Protein AF-A0A951P5K4-F1 (afdb_monomer_lite)

Foldseek 3Di:
DVVLLVVCLCPPPPQVVDDPSSVVSNVVVCCVQVVPCVVVDDPVVVVVCCVVPPCPPVNVVVLVVLCVVCVVCVPVCAPHPSLVSCVVPPPPDDHDDPVNCVVPPPVVD

Secondary structure (DSSP, 8-state):
-HHHHHHHTT-TTTGGGS-HHHHHHHHHHHHHHH-TTGGGS-HHHHHHHHHHS--TTHHHHHHHHHHHHHHH-GGGSTTSHHHHHHHHHSTT-----HHHHHHT-GGG-

Structure (mmCIF, N/CA/C/O backbone):
data_AF-A0A951P5K4-F1
#
_entry.id   AF-A0A951P5K4-F1
#
loop_
_atom_site.group_PDB
_atom_site.id
_atom_site.type_symbol
_atom_site.label_atom_id
_atom_site.label_alt_id
_atom_site.label_comp_id
_atom_site.label_asym_id
_atom_site.label_entity_id
_atom_site.label_seq_id
_atom_site.pdbx_PDB_ins_code
_atom_site.Cartn_x
_atom_site.Cartn_y
_atom_site.Cartn_z
_atom_site.occupancy
_atom_site.B_iso_or_equiv
_atom_site.auth_seq_id
_atom_site.auth_comp_id
_atom_site.auth_asym_id
_atom_site.auth_atom_id
_atom_site.pdbx_PDB_model_num
ATOM 1 N N . MET A 1 1 ? -13.132 14.573 -5.596 1.00 80.81 1 MET A N 1
ATOM 2 C CA . MET A 1 1 ? -13.771 14.047 -4.362 1.00 80.81 1 MET A CA 1
ATOM 3 C C . MET A 1 1 ? -13.520 12.545 -4.201 1.00 80.81 1 MET A C 1
ATOM 5 O O . MET A 1 1 ? -12.580 12.209 -3.503 1.00 80.81 1 MET A O 1
ATOM 9 N N . MET A 1 2 ? -14.235 11.629 -4.877 1.00 92.38 2 MET A N 1
ATOM 10 C CA . MET A 1 2 ? -13.974 10.173 -4.740 1.00 92.38 2 MET A CA 1
ATOM 11 C C . MET A 1 2 ? -12.778 9.681 -5.569 1.00 92.38 2 MET A C 1
ATOM 13 O O . MET A 1 2 ? -11.949 8.917 -5.084 1.00 92.38 2 MET A O 1
ATOM 17 N N . TRP A 1 3 ? -12.666 10.154 -6.811 1.00 96.38 3 TRP A N 1
ATOM 18 C CA . TRP A 1 3 ? -11.562 9.778 -7.698 1.00 96.38 3 TRP A CA 1
ATOM 19 C C . TRP A 1 3 ? -10.197 10.154 -7.114 1.00 96.38 3 TRP A C 1
ATOM 21 O O . TRP A 1 3 ? -9.282 9.339 -7.130 1.00 96.38 3 TRP A O 1
ATOM 31 N N . ASP A 1 4 ? -10.083 11.349 -6.529 1.00 96.75 4 ASP A N 1
ATOM 32 C CA . ASP A 1 4 ? -8.846 11.804 -5.885 1.00 96.75 4 ASP A CA 1
ATOM 33 C C . ASP A 1 4 ? -8.481 10.946 -4.673 1.00 96.75 4 ASP A C 1
ATOM 35 O O . ASP A 1 4 ? -7.308 10.650 -4.470 1.00 96.75 4 ASP A O 1
ATOM 39 N N . ALA A 1 5 ? -9.473 10.517 -3.885 1.00 97.00 5 ALA A N 1
ATOM 40 C CA . ALA A 1 5 ? -9.238 9.639 -2.746 1.00 97.00 5 ALA A CA 1
ATOM 41 C C . ALA A 1 5 ? -8.650 8.301 -3.209 1.00 97.00 5 ALA A C 1
ATOM 43 O O . ALA A 1 5 ? -7.634 7.870 -2.677 1.00 97.00 5 ALA A O 1
ATOM 44 N N . ILE A 1 6 ? -9.215 7.693 -4.258 1.00 96.62 6 ILE A N 1
ATOM 45 C CA . ILE A 1 6 ? -8.700 6.442 -4.835 1.00 96.62 6 ILE A CA 1
ATOM 46 C C . ILE A 1 6 ? -7.320 6.652 -5.464 1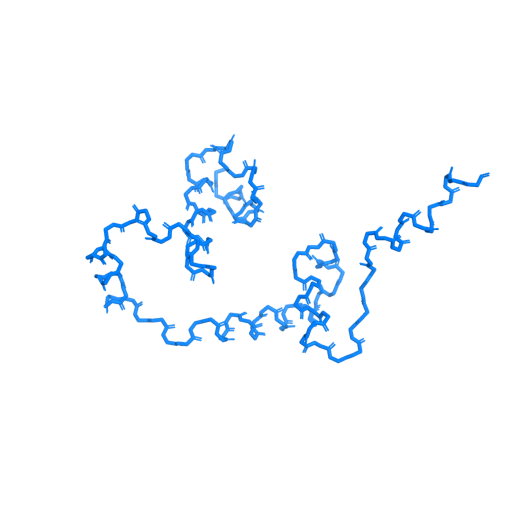.00 96.62 6 ILE A C 1
ATOM 48 O O . ILE A 1 6 ? -6.414 5.860 -5.230 1.00 96.62 6 ILE A O 1
ATOM 52 N N . ALA A 1 7 ? -7.123 7.704 -6.255 1.00 95.69 7 ALA A N 1
ATOM 53 C CA . ALA A 1 7 ? -5.860 7.918 -6.955 1.00 95.69 7 ALA A CA 1
ATOM 54 C C . ALA A 1 7 ? -4.700 8.241 -5.999 1.00 95.69 7 ALA A C 1
ATOM 56 O O . ALA A 1 7 ? -3.568 7.840 -6.253 1.00 95.69 7 ALA A O 1
ATOM 57 N N . LEU A 1 8 ? -4.974 8.953 -4.901 1.00 96.50 8 LEU A N 1
ATOM 58 C CA . LEU A 1 8 ? -3.946 9.483 -4.003 1.00 96.50 8 LEU A CA 1
ATOM 59 C C . LEU A 1 8 ? -3.803 8.703 -2.688 1.00 96.50 8 LEU A C 1
ATOM 61 O O . LEU A 1 8 ? -2.956 9.071 -1.874 1.00 96.50 8 LEU A O 1
ATOM 65 N N . HIS A 1 9 ? -4.569 7.627 -2.456 1.00 96.25 9 HIS A N 1
ATOM 66 C CA . HIS A 1 9 ? -4.524 6.893 -1.178 1.00 96.25 9 HIS A CA 1
ATOM 67 C C . HIS A 1 9 ? -3.165 6.256 -0.852 1.00 96.25 9 HIS A C 1
ATOM 69 O O . HIS A 1 9 ? -2.916 5.936 0.305 1.00 96.25 9 HIS A O 1
ATOM 75 N N . THR A 1 10 ? -2.275 6.080 -1.832 1.00 94.62 10 THR A N 1
ATOM 76 C CA . THR A 1 10 ? -0.892 5.618 -1.607 1.00 94.62 10 THR A CA 1
ATOM 77 C C . THR A 1 10 ? 0.144 6.738 -1.735 1.00 94.62 10 THR A C 1
ATOM 79 O O . THR A 1 10 ? 1.345 6.483 -1.673 1.00 94.62 10 THR A O 1
ATOM 82 N N . SER A 1 11 ? -0.282 7.985 -1.952 1.00 93.62 11 SER A N 1
ATOM 83 C CA . SER A 1 11 ? 0.596 9.132 -2.207 1.00 93.62 11 SER A CA 1
ATOM 84 C C . SER A 1 11 ? 0.915 9.892 -0.918 1.00 93.62 11 SER A C 1
ATOM 86 O O . SER A 1 11 ? 0.326 10.938 -0.614 1.00 93.62 11 SER A O 1
ATOM 88 N N . VAL A 1 12 ? 1.880 9.365 -0.160 1.00 89.19 12 VAL A N 1
ATOM 89 C CA . VAL A 1 12 ? 2.381 9.985 1.077 1.00 89.19 12 VAL A CA 1
ATOM 90 C C . VAL A 1 12 ? 2.855 11.418 0.806 1.00 89.19 12 VAL A C 1
ATOM 92 O O . VAL A 1 12 ? 3.529 11.695 -0.183 1.00 89.19 12 VAL A O 1
ATOM 95 N N . GLY A 1 13 ? 2.470 12.353 1.678 1.00 91.06 13 GLY A N 1
ATOM 96 C CA . GLY A 1 13 ? 2.836 13.771 1.570 1.00 91.06 13 GLY A CA 1
ATOM 97 C C . GLY A 1 13 ? 1.998 14.594 0.582 1.00 91.06 13 GLY A C 1
ATOM 98 O O . GLY A 1 13 ? 2.090 15.823 0.599 1.00 91.06 13 GLY A O 1
ATOM 99 N N . ILE A 1 14 ? 1.150 13.953 -0.233 1.00 95.81 14 ILE A N 1
ATOM 100 C CA . ILE A 1 14 ? 0.226 14.635 -1.153 1.00 95.81 14 ILE A CA 1
ATOM 101 C C . ILE A 1 14 ? -1.198 14.622 -0.598 1.00 95.81 14 ILE A C 1
ATOM 103 O O . ILE A 1 14 ? -1.829 15.677 -0.525 1.00 95.81 14 ILE A O 1
ATOM 107 N N . ALA A 1 15 ? -1.701 13.453 -0.184 1.00 96.19 15 ALA A N 1
ATOM 108 C CA . ALA A 1 15 ? -3.094 13.287 0.241 1.00 96.19 15 ALA A CA 1
ATOM 109 C C . ALA A 1 15 ? -3.488 14.210 1.411 1.00 96.19 15 ALA A C 1
ATOM 111 O O . ALA A 1 15 ? -4.578 14.774 1.409 1.00 96.19 15 ALA A O 1
ATOM 112 N N . SER A 1 16 ? -2.573 14.453 2.357 1.00 94.44 16 SER A N 1
ATOM 113 C CA . SER A 1 16 ? -2.792 15.342 3.510 1.00 94.44 16 SER A CA 1
ATOM 114 C C . SER A 1 16 ? -2.959 16.823 3.155 1.00 94.44 16 SER A C 1
ATOM 116 O O . SER A 1 16 ? -3.413 17.603 3.985 1.00 94.44 16 SER A O 1
ATOM 118 N N . ARG A 1 17 ? -2.603 17.223 1.928 1.00 95.81 17 ARG A N 1
ATOM 119 C CA . ARG A 1 17 ? -2.763 18.592 1.408 1.00 95.81 17 ARG A CA 1
ATOM 120 C C . ARG A 1 17 ? -4.036 18.752 0.567 1.00 95.81 17 ARG A C 1
ATOM 122 O O . ARG A 1 17 ? -4.198 19.762 -0.117 1.00 95.81 17 ARG A O 1
ATOM 129 N N . LYS A 1 18 ? -4.896 17.730 0.536 1.00 96.25 18 LYS A N 1
ATOM 130 C CA . LYS A 1 18 ? -6.159 17.698 -0.214 1.00 96.25 18 LYS A CA 1
ATOM 131 C C . LYS A 1 18 ? -7.352 17.746 0.746 1.00 96.25 18 LYS A C 1
ATOM 133 O O . LYS A 1 18 ? -7.210 18.087 1.914 1.00 96.25 18 LYS A O 1
ATOM 138 N N . GLN A 1 19 ? -8.542 17.474 0.217 1.00 96.56 19 GLN A N 1
ATOM 139 C CA . GLN A 1 19 ? -9.780 17.433 0.994 1.00 96.56 19 GLN A CA 1
ATOM 140 C C . GLN A 1 19 ? -9.692 16.375 2.112 1.00 96.56 19 GLN A C 1
ATOM 142 O O . GLN A 1 19 ? -8.992 15.371 1.928 1.00 96.56 19 GLN A O 1
ATOM 147 N N . PRO A 1 20 ? -10.397 16.566 3.242 1.00 96.50 20 PRO A N 1
ATOM 148 C CA . PRO A 1 20 ? -10.343 15.651 4.381 1.00 96.50 20 PRO A CA 1
ATOM 149 C C . PRO A 1 20 ? -10.606 14.187 4.017 1.00 96.50 20 PRO A C 1
ATOM 151 O O . PRO A 1 20 ? -9.931 13.304 4.530 1.00 96.50 20 PRO A O 1
ATOM 154 N N . GLU A 1 21 ? -11.519 13.917 3.087 1.00 96.19 21 GLU A N 1
ATOM 155 C CA . GLU A 1 21 ? -11.855 12.567 2.632 1.00 96.19 21 GLU A CA 1
ATOM 156 C C . GLU A 1 21 ? -10.664 11.886 1.946 1.00 96.19 21 GLU A C 1
ATOM 158 O O . GLU A 1 21 ? -10.386 10.716 2.192 1.00 96.19 21 GLU A O 1
ATOM 163 N N . VAL A 1 22 ? -9.908 12.629 1.132 1.00 97.62 22 VAL A N 1
ATOM 164 C CA . VAL A 1 22 ? -8.696 12.122 0.467 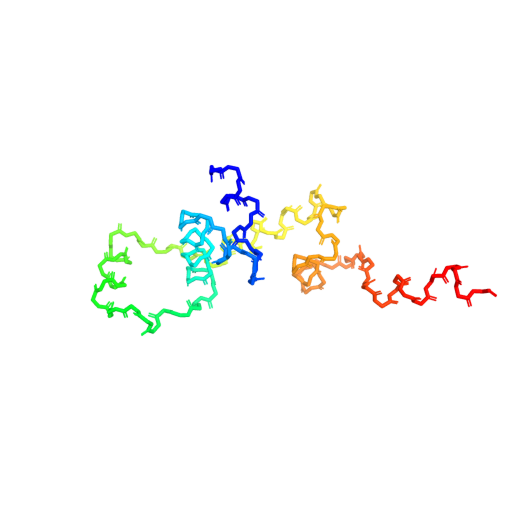1.00 97.62 22 VAL A CA 1
ATOM 165 C C . VAL A 1 22 ? -7.617 11.807 1.503 1.00 97.62 22 VAL A C 1
ATOM 167 O O . VAL A 1 22 ? -6.982 10.753 1.442 1.00 97.62 22 VAL A O 1
ATOM 170 N N . ALA A 1 23 ? -7.431 12.702 2.475 1.00 96.19 23 ALA A N 1
ATOM 171 C CA . ALA A 1 23 ? -6.463 12.519 3.549 1.00 96.19 23 ALA A CA 1
ATOM 172 C C . ALA A 1 23 ? -6.819 11.316 4.438 1.00 96.19 23 ALA A C 1
ATOM 174 O O . ALA A 1 23 ? -5.961 10.479 4.711 1.00 96.19 23 ALA A O 1
ATOM 175 N N . LEU A 1 24 ? -8.082 11.195 4.853 1.00 95.94 24 LEU A N 1
ATOM 176 C CA . LEU A 1 24 ? -8.549 10.121 5.730 1.00 95.94 24 LEU A CA 1
ATOM 177 C C . LEU A 1 24 ? -8.483 8.749 5.055 1.00 95.94 24 LEU A C 1
ATOM 179 O O . LEU A 1 24 ? -8.092 7.786 5.710 1.00 95.94 24 LEU A O 1
ATOM 183 N N . VAL A 1 25 ? -8.779 8.651 3.754 1.00 97.50 25 VAL A N 1
ATOM 184 C CA . VAL A 1 25 ? -8.624 7.389 3.010 1.00 97.50 25 VAL A CA 1
ATOM 185 C C . VAL A 1 25 ? -7.157 6.957 2.963 1.00 97.50 25 VAL A C 1
ATOM 187 O O . VAL A 1 25 ? -6.860 5.793 3.227 1.00 97.50 25 VAL A O 1
ATOM 190 N N . GLN A 1 26 ? -6.225 7.880 2.700 1.00 97.19 26 GLN A N 1
ATOM 191 C CA . GLN A 1 26 ? -4.793 7.565 2.744 1.00 97.19 26 GLN A CA 1
ATOM 192 C C . GLN A 1 26 ? -4.348 7.122 4.144 1.00 97.19 26 GLN A C 1
ATOM 194 O O . GLN A 1 26 ? -3.629 6.128 4.269 1.00 97.19 26 GLN A O 1
ATOM 199 N N . VAL A 1 27 ? -4.774 7.834 5.194 1.00 96.31 27 VAL A N 1
ATOM 200 C CA . VAL A 1 27 ? -4.433 7.507 6.588 1.00 96.31 27 VAL A CA 1
ATOM 201 C C . VAL A 1 27 ? -4.965 6.127 6.970 1.00 96.31 27 VAL A C 1
ATOM 203 O O . VAL A 1 27 ? -4.183 5.296 7.425 1.00 96.31 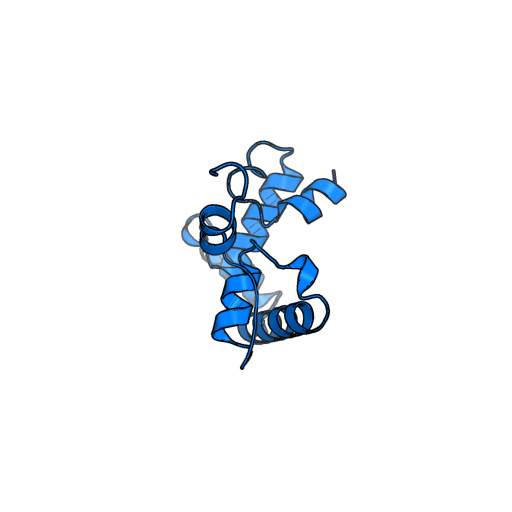27 VAL A O 1
ATOM 206 N N . GLY A 1 28 ? -6.248 5.852 6.721 1.00 96.06 28 GLY A N 1
ATOM 207 C CA . GLY A 1 28 ? -6.873 4.566 7.032 1.00 96.06 28 GLY A CA 1
ATOM 208 C C . GLY A 1 28 ? -6.238 3.399 6.276 1.00 96.06 28 GLY A C 1
ATOM 209 O O . GLY A 1 28 ? -5.899 2.389 6.885 1.00 96.06 28 GLY A O 1
ATOM 210 N N . ALA A 1 29 ? -5.982 3.555 4.971 1.00 96.31 29 ALA A N 1
ATOM 211 C CA . ALA A 1 29 ? -5.303 2.526 4.180 1.00 96.31 29 ALA A CA 1
ATOM 212 C C . ALA A 1 29 ? -3.877 2.251 4.687 1.00 96.31 29 ALA A C 1
ATOM 214 O O . ALA A 1 29 ? -3.444 1.103 4.757 1.00 96.31 29 ALA A O 1
ATOM 215 N N . SER A 1 30 ? -3.151 3.298 5.088 1.00 95.38 30 SER A N 1
ATOM 216 C CA . SER A 1 30 ? -1.792 3.157 5.625 1.00 95.38 30 SER A CA 1
ATOM 217 C C . SER A 1 30 ? -1.792 2.494 7.009 1.00 95.38 30 SER A C 1
ATOM 219 O O . SER A 1 30 ? -0.945 1.641 7.273 1.00 95.38 30 SER A O 1
ATOM 221 N N . MET A 1 31 ? -2.751 2.842 7.872 1.00 95.75 31 MET A N 1
ATOM 222 C CA . MET A 1 31 ? -2.964 2.183 9.166 1.00 95.75 31 MET A CA 1
ATOM 223 C C . MET A 1 31 ? -3.251 0.691 8.985 1.00 95.75 31 MET A C 1
ATOM 225 O O . MET A 1 31 ? -2.605 -0.133 9.624 1.00 95.75 31 MET A O 1
ATOM 229 N N . ASP A 1 32 ? -4.174 0.335 8.090 1.00 95.12 32 ASP A N 1
ATOM 230 C CA . ASP A 1 32 ? -4.626 -1.050 7.941 1.00 95.12 32 ASP A CA 1
ATOM 231 C C . ASP A 1 32 ? -3.578 -1.968 7.291 1.00 95.12 32 ASP A C 1
ATOM 233 O O . ASP A 1 32 ? -3.404 -3.117 7.703 1.00 95.12 32 ASP A O 1
ATOM 237 N N . VAL A 1 33 ? -2.860 -1.462 6.283 1.00 94.38 33 VAL A N 1
ATOM 238 C CA . VAL A 1 33 ? -1.889 -2.256 5.512 1.00 94.38 33 VAL A CA 1
ATOM 239 C C . VAL A 1 33 ? -0.513 -2.272 6.171 1.00 94.38 33 VAL A C 1
ATOM 241 O O . VAL A 1 33 ? 0.120 -3.322 6.244 1.00 94.38 33 VAL A O 1
ATOM 244 N N . GLY A 1 34 ? -0.032 -1.112 6.624 1.00 92.56 34 GLY A N 1
ATOM 245 C CA . GLY A 1 34 ? 1.335 -0.941 7.124 1.00 92.56 34 GLY A CA 1
ATOM 246 C C . GLY A 1 34 ? 1.444 -0.752 8.634 1.00 92.56 34 GLY A C 1
ATOM 247 O O . GLY A 1 34 ? 2.552 -0.621 9.147 1.00 92.56 34 GLY A O 1
ATOM 248 N N . GLY A 1 35 ? 0.321 -0.687 9.353 1.00 94.50 35 GLY A N 1
ATOM 249 C CA . GLY A 1 35 ? 0.304 -0.412 10.790 1.00 94.50 35 GLY A CA 1
ATOM 250 C C . GLY A 1 35 ? 0.690 1.023 11.161 1.00 94.50 35 GLY A C 1
ATOM 251 O O . GLY A 1 35 ? 0.907 1.327 12.335 1.00 94.50 35 GLY A O 1
ATOM 252 N N . PHE A 1 36 ? 0.801 1.922 10.180 1.00 94.44 36 PHE A N 1
ATOM 253 C CA . PHE A 1 36 ? 1.276 3.283 10.406 1.00 94.44 36 PHE A CA 1
ATOM 254 C C . PHE A 1 36 ? 0.315 4.052 11.305 1.00 94.44 36 PHE A C 1
ATOM 256 O O . PHE A 1 36 ? -0.867 4.117 11.002 1.00 94.44 36 PHE A O 1
ATOM 263 N N . ARG A 1 37 ? 0.826 4.711 12.351 1.00 92.62 37 ARG A N 1
ATOM 264 C CA . ARG A 1 37 ? 0.033 5.571 13.251 1.00 92.62 37 ARG A CA 1
ATOM 265 C C . ARG A 1 37 ? -1.086 4.847 14.011 1.00 92.62 37 ARG A C 1
ATOM 267 O O . ARG A 1 37 ? -1.943 5.514 14.579 1.00 92.62 37 ARG A O 1
ATOM 274 N N . LEU A 1 38 ? -1.084 3.512 14.076 1.00 94.75 38 LEU A N 1
ATOM 275 C CA . LEU A 1 38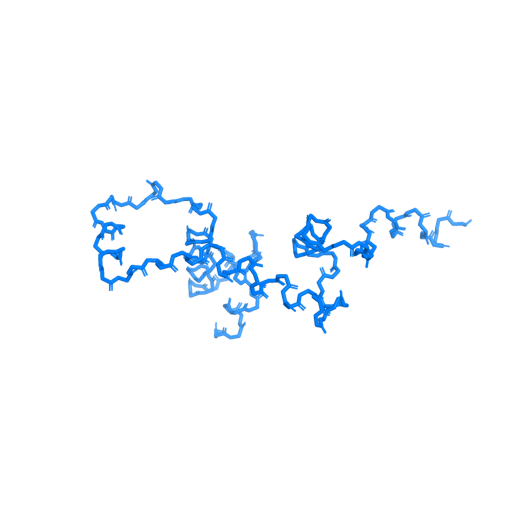 ? -2.052 2.766 14.894 1.00 94.75 38 LEU A CA 1
ATOM 276 C C . LEU A 1 38 ? -2.017 3.195 16.367 1.00 94.75 38 LEU A C 1
ATOM 278 O O . LEU A 1 38 ? -3.054 3.217 17.018 1.00 94.75 38 LEU A O 1
ATOM 282 N N . GLN A 1 39 ? -0.844 3.589 16.871 1.00 95.25 39 GLN A N 1
ATOM 283 C CA . GLN A 1 39 ? -0.671 4.094 18.234 1.00 95.25 39 GLN A CA 1
ATOM 284 C C . GLN A 1 39 ? -1.368 5.436 18.506 1.00 95.25 39 GLN A C 1
ATOM 286 O O . GLN A 1 39 ? -1.494 5.823 19.663 1.00 95.25 39 GLN A O 1
ATOM 291 N N . ASP A 1 40 ? -1.796 6.150 17.461 1.00 95.69 40 ASP A N 1
ATOM 292 C CA . ASP A 1 40 ? -2.532 7.407 17.606 1.00 95.69 40 ASP A CA 1
ATOM 293 C C . ASP A 1 40 ? -4.019 7.149 17.935 1.00 95.69 40 ASP A C 1
ATOM 295 O O . ASP A 1 40 ? -4.737 8.082 18.293 1.00 95.69 40 ASP A O 1
ATOM 299 N N . LEU A 1 41 ? -4.498 5.903 17.799 1.00 95.88 41 LEU A N 1
ATOM 300 C CA . LEU A 1 41 ? -5.869 5.505 18.115 1.00 95.88 41 LEU A CA 1
ATOM 301 C C . LEU A 1 41 ? -5.957 4.875 19.515 1.00 95.88 41 LEU A C 1
ATOM 303 O O . LEU A 1 41 ? -5.055 4.133 19.912 1.00 95.88 41 LEU A O 1
ATOM 307 N N . PRO A 1 42 ? -7.065 5.093 20.250 1.00 97.75 42 PRO A N 1
ATOM 308 C CA . PRO A 1 42 ? -7.352 4.321 21.453 1.00 97.75 42 PRO A CA 1
ATOM 309 C C . PRO A 1 42 ? -7.401 2.828 21.126 1.00 97.75 42 PRO A C 1
ATOM 311 O O . PRO A 1 42 ? -8.019 2.421 20.135 1.00 97.75 42 PRO A O 1
ATOM 314 N N . ARG A 1 43 ? -6.768 2.005 21.966 1.00 96.88 43 ARG A N 1
ATOM 315 C CA . ARG A 1 43 ? -6.683 0.555 21.751 1.00 96.88 43 ARG A CA 1
ATOM 316 C C . ARG A 1 43 ? -8.070 -0.075 21.648 1.00 96.88 43 ARG A C 1
ATOM 318 O O . ARG A 1 43 ? -8.288 -0.929 20.797 1.00 96.88 43 ARG A O 1
ATOM 325 N N . GLU A 1 44 ? -9.004 0.404 22.455 1.00 98.06 44 GLU A N 1
ATOM 326 C CA . GLU A 1 44 ? -10.373 -0.096 22.543 1.00 98.06 44 GLU A CA 1
ATOM 327 C C . GLU A 1 44 ? -11.118 0.062 21.210 1.00 98.06 44 GLU A C 1
ATOM 329 O O . GLU A 1 44 ? -11.906 -0.799 20.833 1.00 98.06 44 GLU A O 1
ATOM 334 N N . ILE A 1 45 ? -10.842 1.136 20.458 1.00 97.25 45 ILE A N 1
ATOM 335 C CA . ILE A 1 45 ? -11.432 1.355 19.130 1.00 97.25 45 ILE A CA 1
ATOM 336 C C . ILE A 1 45 ? -10.869 0.356 18.120 1.00 97.25 45 ILE A C 1
ATOM 338 O O . ILE A 1 45 ? -11.617 -0.202 17.320 1.00 97.25 45 ILE A O 1
ATOM 342 N N . VAL A 1 46 ? -9.558 0.107 18.161 1.00 97.00 46 VAL A N 1
ATOM 343 C CA . VAL A 1 46 ? -8.919 -0.878 17.279 1.00 97.00 46 VAL A CA 1
ATOM 344 C C . VAL A 1 46 ? -9.469 -2.277 17.565 1.00 97.00 46 VAL A C 1
ATOM 346 O O . VAL A 1 46 ? -9.834 -2.988 16.633 1.00 97.00 46 VAL A O 1
ATOM 349 N N . GLU A 1 47 ? -9.587 -2.653 18.838 1.00 97.75 47 GLU A N 1
ATOM 350 C CA . GLU A 1 47 ? -10.144 -3.943 19.261 1.00 97.75 47 GLU A CA 1
ATOM 351 C C . GLU A 1 47 ? -11.596 -4.117 18.799 1.00 97.75 47 GLU A C 1
ATOM 353 O O . GLU A 1 47 ? -11.904 -5.128 18.171 1.00 97.75 47 GLU A O 1
ATOM 358 N N . GLN A 1 48 ? -12.456 -3.110 18.994 1.00 98.25 48 GLN A N 1
ATOM 359 C CA . GLN A 1 48 ? -13.848 -3.142 18.522 1.00 98.25 48 GLN A CA 1
ATOM 360 C C . GLN A 1 48 ? -13.952 -3.326 17.002 1.00 98.25 48 GLN A C 1
ATOM 362 O O . GLN A 1 48 ? -14.785 -4.096 16.522 1.00 98.25 48 GLN A O 1
ATOM 367 N N . VAL A 1 49 ? -13.107 -2.639 16.224 1.00 97.31 49 VAL A N 1
ATOM 368 C CA . VAL A 1 49 ? -13.094 -2.779 14.759 1.00 97.31 49 VAL A CA 1
ATOM 369 C C . VAL A 1 49 ? -12.627 -4.173 14.348 1.00 97.31 49 VAL A C 1
ATOM 371 O O . VAL A 1 49 ? -13.227 -4.765 13.457 1.00 97.31 49 VAL A O 1
ATOM 374 N N . LEU A 1 50 ? -11.587 -4.715 14.985 1.00 96.94 50 LEU A N 1
ATOM 375 C CA . LEU A 1 50 ? -11.066 -6.048 14.668 1.00 96.94 50 LEU A CA 1
ATOM 376 C C . LEU A 1 50 ? -12.008 -7.177 15.108 1.00 96.94 50 LEU A C 1
ATOM 378 O O . LEU A 1 50 ? -12.026 -8.226 14.466 1.00 96.94 50 LEU A O 1
ATOM 382 N N . GLU A 1 51 ? -12.794 -6.965 16.165 1.00 98.12 51 GLU A N 1
ATOM 383 C CA . GLU A 1 51 ? -13.862 -7.875 16.584 1.00 98.12 51 GLU A CA 1
ATOM 384 C C . GLU A 1 51 ? -15.020 -7.867 15.577 1.00 98.12 51 GLU A C 1
ATOM 386 O O . GLU A 1 51 ? -15.465 -8.928 15.138 1.00 98.12 51 GLU A O 1
ATOM 391 N N . ALA A 1 52 ? -15.469 -6.681 15.152 1.00 98.38 52 ALA A N 1
ATOM 392 C CA . ALA A 1 52 ? -16.544 -6.538 14.170 1.00 98.38 52 ALA A CA 1
ATOM 393 C C . ALA A 1 52 ? -16.128 -6.975 12.751 1.00 98.38 52 ALA A C 1
ATOM 395 O O . ALA A 1 52 ? -16.946 -7.509 12.000 1.00 98.38 52 ALA A O 1
ATOM 396 N N . TYR A 1 53 ? -14.860 -6.764 12.387 1.00 97.12 53 TYR A N 1
ATOM 397 C CA . TYR A 1 53 ? -14.292 -7.064 11.072 1.00 97.12 53 TYR A CA 1
ATOM 398 C C . TYR A 1 53 ? -12.977 -7.855 11.207 1.00 97.12 53 TYR A C 1
ATOM 400 O O . TYR A 1 53 ? -11.885 -7.296 11.040 1.00 97.12 53 TYR A O 1
ATOM 408 N N . PRO A 1 54 ? -13.048 -9.172 11.483 1.00 96.62 54 PRO A N 1
ATOM 409 C CA . PRO A 1 54 ? -11.861 -10.014 11.593 1.00 96.62 54 PRO A CA 1
ATOM 410 C C . PRO A 1 54 ? -10.998 -9.964 10.326 1.00 96.62 54 PRO A C 1
ATOM 412 O O . PRO A 1 54 ? -11.506 -10.045 9.209 1.00 96.62 54 PRO A O 1
ATOM 415 N N . ARG A 1 55 ? -9.667 -9.885 10.479 1.00 95.25 55 ARG A N 1
ATOM 416 C CA . ARG A 1 55 ? -8.754 -9.685 9.332 1.00 95.25 55 ARG A CA 1
ATOM 417 C C . ARG A 1 55 ? -8.615 -10.889 8.407 1.00 95.25 55 ARG A C 1
ATOM 419 O O . ARG A 1 55 ? -8.161 -10.708 7.289 1.00 95.25 55 ARG A O 1
ATOM 426 N N . LEU A 1 56 ? -8.909 -12.109 8.860 1.00 94.88 56 LEU A N 1
ATOM 427 C CA . LEU A 1 56 ? -8.874 -13.328 8.030 1.00 94.88 56 LEU A CA 1
ATOM 428 C C . LEU A 1 56 ? -7.606 -13.465 7.151 1.00 94.88 56 LEU A C 1
ATOM 430 O O . LEU A 1 56 ? -7.689 -13.730 5.956 1.00 94.88 56 LEU A O 1
ATOM 434 N N . ASN A 1 57 ? -6.418 -13.259 7.734 1.00 93.56 57 ASN A N 1
ATOM 435 C CA . ASN A 1 57 ? -5.130 -13.291 7.019 1.00 93.56 57 ASN A CA 1
ATOM 436 C C . ASN A 1 57 ? -4.998 -12.264 5.862 1.00 93.56 57 ASN A C 1
ATOM 438 O O . ASN A 1 57 ? -4.261 -12.490 4.901 1.00 93.56 57 ASN A O 1
ATOM 442 N N . CYS A 1 58 ? -5.686 -11.118 5.968 1.00 94.50 58 CYS A N 1
ATOM 443 C CA . CYS A 1 58 ? -5.721 -10.048 4.961 1.00 94.50 58 CYS A CA 1
ATOM 444 C C . CYS A 1 58 ? -4.333 -9.649 4.440 1.00 94.50 58 CYS A C 1
ATOM 446 O O . CYS A 1 58 ? -4.173 -9.483 3.238 1.00 94.50 58 CYS A O 1
ATOM 448 N N . GLY A 1 59 ? -3.314 -9.555 5.305 1.00 94.50 59 GLY A N 1
ATOM 449 C CA . GLY A 1 59 ? -1.963 -9.161 4.886 1.00 94.50 59 GLY A CA 1
ATOM 450 C C . GLY A 1 59 ? -1.371 -10.084 3.816 1.00 94.50 59 GLY A C 1
ATOM 451 O O . GLY A 1 59 ? -0.888 -9.609 2.788 1.00 94.50 59 GLY A O 1
ATOM 452 N N . GLN A 1 60 ? -1.476 -11.400 4.014 1.00 95.44 60 GLN A N 1
ATOM 453 C CA . GLN A 1 60 ? -0.995 -12.385 3.045 1.00 95.44 60 GLN A CA 1
ATOM 454 C C . GLN A 1 60 ? -1.838 -12.367 1.764 1.00 95.44 60 GLN A C 1
ATOM 456 O O . GLN A 1 60 ? -1.290 -12.325 0.664 1.00 95.44 60 GLN A O 1
ATOM 461 N N . ALA A 1 61 ? -3.168 -12.332 1.898 1.00 96.50 61 ALA A N 1
ATOM 462 C CA . ALA A 1 61 ? -4.074 -12.283 0.751 1.00 96.50 61 ALA A CA 1
ATOM 463 C C . ALA A 1 61 ? -3.852 -11.021 -0.105 1.00 96.50 61 ALA A C 1
ATOM 465 O O . ALA A 1 61 ? -3.845 -11.082 -1.335 1.00 96.50 61 ALA A O 1
ATOM 466 N N . LEU A 1 62 ? -3.618 -9.872 0.532 1.00 96.19 62 LEU A N 1
ATOM 467 C CA . LEU A 1 62 ? -3.320 -8.614 -0.144 1.00 96.19 62 LEU A CA 1
ATOM 468 C C . LEU A 1 62 ? -1.983 -8.682 -0.889 1.00 96.19 62 LEU A C 1
ATOM 470 O O . LEU A 1 62 ? -1.917 -8.261 -2.044 1.00 96.19 62 LEU A O 1
ATOM 474 N N . LEU A 1 63 ? -0.938 -9.238 -0.270 1.00 96.75 63 LEU A N 1
ATOM 475 C CA . LEU A 1 63 ? 0.359 -9.423 -0.921 1.00 96.75 63 LEU A CA 1
ATOM 476 C C . LEU A 1 63 ? 0.235 -10.293 -2.181 1.00 96.75 63 LEU A C 1
ATOM 478 O O . LEU A 1 63 ? 0.748 -9.927 -3.240 1.00 96.75 63 LEU A O 1
ATOM 482 N N . GLU A 1 64 ? -0.504 -11.400 -2.103 1.00 97.06 64 GLU A N 1
ATOM 483 C CA . GLU A 1 64 ? -0.778 -12.274 -3.250 1.00 97.06 64 GLU A CA 1
ATOM 484 C C . GLU A 1 64 ? -1.543 -11.549 -4.364 1.00 97.06 64 GLU A C 1
ATOM 486 O O . GLU A 1 64 ? -1.209 -11.678 -5.548 1.00 97.06 64 GLU A O 1
ATOM 491 N N . LEU A 1 65 ? -2.534 -10.729 -4.000 1.00 96.62 65 LEU A N 1
ATOM 492 C CA . LEU A 1 65 ? -3.270 -9.904 -4.954 1.00 96.62 65 LEU A CA 1
ATOM 493 C C . LEU A 1 65 ? -2.364 -8.876 -5.633 1.00 96.62 65 LEU A C 1
ATOM 495 O O . LEU A 1 65 ? -2.457 -8.718 -6.851 1.00 96.62 65 LEU A O 1
ATOM 499 N N . ILE A 1 66 ? -1.475 -8.214 -4.890 1.00 96.00 66 ILE A N 1
ATOM 500 C CA . ILE A 1 66 ? -0.507 -7.260 -5.445 1.00 96.00 66 ILE A CA 1
ATOM 501 C C . ILE A 1 66 ? 0.427 -7.973 -6.426 1.00 96.00 66 ILE A C 1
ATOM 503 O O . ILE A 1 66 ? 0.558 -7.533 -7.568 1.00 96.00 66 ILE A O 1
ATOM 507 N N . VAL A 1 67 ? 1.000 -9.119 -6.047 1.00 96.88 67 VAL A N 1
ATOM 508 C CA . VAL A 1 67 ? 1.840 -9.940 -6.938 1.00 96.88 67 VAL A CA 1
ATOM 509 C C . VAL A 1 67 ? 1.080 -10.339 -8.209 1.00 96.88 67 VAL A C 1
ATOM 511 O O . VAL A 1 67 ? 1.622 -10.258 -9.314 1.00 96.88 67 VAL A O 1
ATOM 514 N N . SER A 1 68 ? -0.194 -10.713 -8.086 1.00 96.31 68 SER A N 1
ATOM 515 C CA . SER A 1 68 ? -1.061 -11.008 -9.232 1.00 96.31 68 SER A CA 1
ATOM 516 C C . SER A 1 68 ? -1.299 -9.783 -10.126 1.00 96.31 68 SER A C 1
ATOM 518 O O . SER A 1 68 ? -1.262 -9.906 -11.353 1.00 96.31 68 SER A O 1
ATOM 520 N N . GLN A 1 69 ? -1.499 -8.584 -9.563 1.00 94.94 69 GLN A N 1
ATOM 521 C CA . GLN A 1 69 ? -1.591 -7.355 -10.368 1.00 94.94 69 GLN A CA 1
ATOM 522 C C . GLN A 1 69 ? -0.298 -7.089 -11.132 1.00 94.94 69 GLN A C 1
ATOM 524 O O . GLN A 1 69 ? -0.349 -6.807 -12.328 1.00 94.94 69 GLN A O 1
ATOM 529 N N . ILE A 1 70 ? 0.845 -7.213 -10.454 1.00 95.69 70 ILE A N 1
ATOM 530 C CA . ILE A 1 70 ? 2.164 -6.959 -11.034 1.00 95.69 70 ILE A CA 1
ATOM 531 C C . ILE A 1 70 ? 2.391 -7.859 -12.252 1.00 95.69 70 ILE A C 1
ATOM 533 O O . ILE A 1 70 ? 2.760 -7.367 -13.315 1.00 95.69 70 ILE A O 1
ATOM 537 N N . LYS A 1 71 ? 2.087 -9.160 -12.136 1.00 92.88 71 LYS A N 1
ATOM 538 C CA . LYS A 1 71 ? 2.198 -10.113 -13.255 1.00 92.88 71 LYS A CA 1
ATOM 539 C C . LYS A 1 71 ? 1.294 -9.754 -14.437 1.00 92.88 71 LYS A C 1
ATOM 541 O O . LYS A 1 71 ? 1.669 -9.983 -15.580 1.00 92.88 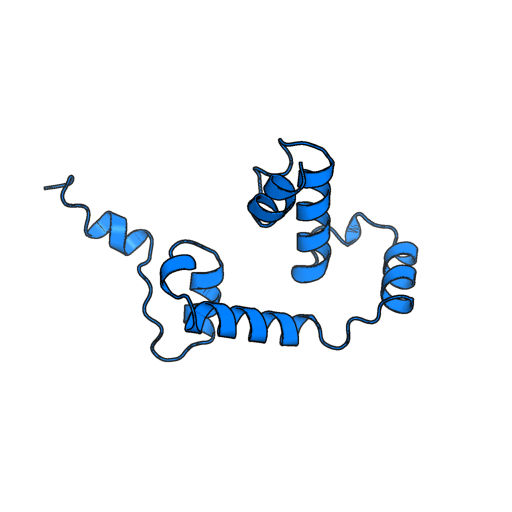71 LYS A O 1
ATOM 546 N N . ARG A 1 72 ? 0.102 -9.207 -14.177 1.00 93.38 72 ARG A N 1
ATOM 547 C CA . ARG A 1 72 ? -0.874 -8.866 -15.226 1.00 93.38 72 ARG A CA 1
ATOM 548 C C . ARG A 1 72 ? -0.604 -7.527 -15.905 1.00 93.38 72 ARG A C 1
A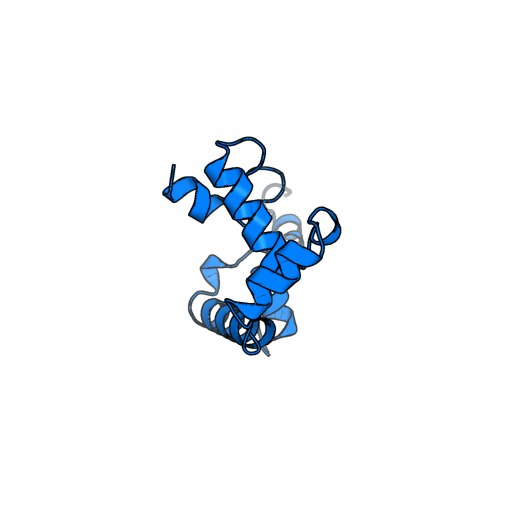TOM 550 O O . ARG A 1 72 ? -1.006 -7.353 -17.052 1.00 93.38 72 ARG A O 1
ATOM 557 N N . LYS A 1 73 ? -0.000 -6.569 -15.198 1.00 90.38 73 LYS A N 1
ATOM 558 C CA . LYS A 1 73 ? 0.209 -5.193 -15.680 1.00 90.38 73 LYS A CA 1
ATOM 559 C C . LYS A 1 73 ? 1.596 -4.653 -15.293 1.00 90.38 73 LYS A C 1
ATOM 561 O O . LYS A 1 73 ? 1.673 -3.642 -14.590 1.00 90.38 73 LYS A O 1
ATOM 566 N N . PRO A 1 74 ? 2.692 -5.279 -15.754 1.00 82.69 74 PRO A N 1
ATOM 567 C CA . PRO A 1 74 ? 4.052 -4.886 -15.378 1.00 82.69 74 PRO A CA 1
ATOM 568 C C . PRO A 1 74 ? 4.402 -3.438 -15.765 1.00 82.69 74 PRO A C 1
ATOM 570 O O . PRO A 1 74 ? 5.166 -2.774 -15.076 1.00 82.69 74 PRO A O 1
ATOM 573 N N . GLN A 1 75 ? 3.801 -2.895 -16.822 1.00 82.31 75 GLN A N 1
ATOM 574 C CA . GLN A 1 75 ? 4.007 -1.512 -17.256 1.00 82.31 75 GLN A CA 1
ATOM 575 C C . GLN A 1 75 ? 3.380 -0.470 -16.316 1.00 82.31 75 GLN A C 1
ATOM 577 O O . GLN A 1 75 ? 3.838 0.665 -16.268 1.00 82.31 75 GLN A O 1
ATOM 582 N N . ALA A 1 76 ? 2.332 -0.837 -15.571 1.00 84.81 76 ALA A N 1
ATOM 583 C CA . ALA A 1 76 ? 1.599 0.090 -14.704 1.00 84.81 76 ALA A CA 1
ATOM 584 C C . ALA A 1 76 ? 2.234 0.251 -13.313 1.00 84.81 76 ALA A C 1
ATOM 586 O O . ALA A 1 76 ? 1.769 1.061 -12.516 1.00 84.81 76 ALA A O 1
ATOM 587 N N . ILE A 1 77 ? 3.262 -0.544 -13.005 1.00 89.56 77 ILE A N 1
ATOM 588 C CA . ILE A 1 77 ? 3.880 -0.602 -11.675 1.00 89.56 77 ILE A CA 1
ATOM 589 C C . ILE A 1 77 ? 5.306 -0.043 -11.646 1.00 89.56 77 ILE A C 1
ATOM 591 O O . ILE A 1 77 ? 5.877 0.099 -10.558 1.00 89.56 77 ILE A O 1
ATOM 595 N N . ALA A 1 78 ? 5.884 0.262 -12.812 1.00 89.44 78 ALA A N 1
ATOM 596 C CA . ALA A 1 78 ? 7.227 0.812 -12.904 1.00 89.44 78 ALA A CA 1
ATOM 597 C C . ALA A 1 78 ? 7.325 2.105 -12.087 1.00 89.44 78 ALA A C 1
ATOM 599 O O . ALA A 1 78 ? 6.402 2.917 -12.076 1.00 89.44 78 ALA A O 1
ATOM 600 N N . PHE A 1 79 ? 8.437 2.263 -11.368 1.00 90.12 79 PHE A N 1
ATOM 601 C CA . PHE A 1 79 ? 8.716 3.433 -10.522 1.00 90.12 79 PHE A CA 1
ATOM 602 C C . PHE A 1 79 ? 7.737 3.655 -9.356 1.00 90.12 79 PHE A C 1
ATOM 604 O O . PHE A 1 79 ? 7.718 4.723 -8.751 1.00 90.12 79 PHE A O 1
ATOM 611 N N . THR A 1 80 ? 6.957 2.634 -8.992 1.00 92.31 80 THR A N 1
ATOM 612 C CA . THR A 1 80 ? 6.129 2.626 -7.777 1.00 92.31 80 THR A CA 1
ATOM 613 C C . THR A 1 80 ? 6.681 1.636 -6.748 1.00 92.31 80 THR A C 1
ATOM 615 O O . THR A 1 80 ? 7.522 0.792 -7.073 1.00 92.31 80 THR A O 1
ATOM 618 N N . TRP A 1 81 ? 6.161 1.670 -5.517 1.00 91.94 81 TRP A N 1
ATOM 619 C CA . TRP A 1 81 ? 6.477 0.678 -4.477 1.00 91.94 81 TRP A CA 1
ATOM 620 C C . TRP A 1 81 ? 6.142 -0.763 -4.903 1.00 91.94 81 TRP A C 1
ATOM 622 O O . TRP A 1 81 ? 6.780 -1.705 -4.443 1.00 91.94 81 TRP A O 1
ATOM 632 N N . MET A 1 82 ? 5.202 -0.952 -5.836 1.00 94.31 82 MET A N 1
ATOM 633 C CA . MET A 1 82 ? 4.876 -2.279 -6.366 1.00 94.31 82 MET A CA 1
ATOM 634 C C . MET A 1 82 ? 6.040 -2.893 -7.157 1.00 94.31 82 MET A C 1
ATOM 636 O O . MET A 1 82 ? 6.152 -4.115 -7.208 1.00 94.31 82 MET A O 1
ATOM 640 N N . SER A 1 83 ? 6.941 -2.080 -7.727 1.00 93.69 83 SER A N 1
ATOM 641 C CA . SER A 1 83 ? 8.152 -2.602 -8.376 1.00 93.69 83 SER A CA 1
ATOM 642 C C . SER A 1 83 ? 9.069 -3.330 -7.391 1.00 93.69 83 SER A C 1
ATOM 644 O O . SER A 1 83 ? 9.676 -4.332 -7.761 1.00 93.69 83 SER A O 1
ATOM 646 N N . GLU A 1 84 ? 9.112 -2.888 -6.131 1.00 94.12 84 GLU A N 1
ATOM 647 C CA . GLU A 1 84 ? 9.901 -3.536 -5.082 1.00 94.12 84 GLU A CA 1
ATOM 648 C C . GLU A 1 84 ? 9.331 -4.904 -4.710 1.00 94.12 84 GLU A C 1
ATOM 650 O O . GLU A 1 84 ? 10.048 -5.902 -4.695 1.00 94.12 84 GLU A O 1
ATOM 655 N N . ILE A 1 85 ? 8.012 -4.991 -4.532 1.00 95.50 85 ILE A N 1
ATOM 656 C CA . ILE A 1 85 ? 7.337 -6.278 -4.316 1.00 95.50 85 ILE A CA 1
ATOM 657 C C . ILE A 1 85 ? 7.567 -7.218 -5.500 1.00 95.50 85 ILE A C 1
ATOM 659 O O . ILE A 1 85 ? 7.812 -8.407 -5.302 1.00 95.50 85 ILE A O 1
ATOM 663 N N . GLY A 1 86 ? 7.531 -6.697 -6.729 1.00 95.12 86 GLY A N 1
ATOM 664 C CA . GLY A 1 86 ? 7.833 -7.476 -7.926 1.00 95.12 86 GLY A CA 1
ATOM 665 C C . GLY A 1 86 ? 9.220 -8.118 -7.863 1.00 95.12 86 GLY A C 1
ATOM 666 O O . GLY A 1 86 ? 9.333 -9.324 -8.075 1.00 95.12 86 GLY A O 1
ATOM 667 N N . ARG A 1 87 ? 10.254 -7.345 -7.500 1.00 93.88 87 ARG A N 1
ATOM 668 C CA . ARG A 1 87 ? 11.634 -7.847 -7.359 1.00 93.88 87 ARG A CA 1
ATOM 669 C C . ARG A 1 87 ? 11.753 -8.923 -6.280 1.00 93.88 87 ARG A C 1
ATOM 671 O O . ARG A 1 87 ? 12.439 -9.916 -6.496 1.00 93.88 87 ARG A O 1
ATOM 678 N N . CYS A 1 88 ? 11.068 -8.750 -5.152 1.00 95.31 88 CYS A N 1
ATOM 679 C CA . CYS A 1 88 ? 11.150 -9.678 -4.023 1.00 95.31 88 CYS A CA 1
ATOM 680 C C . CYS A 1 88 ? 10.355 -10.978 -4.227 1.00 95.31 88 CYS A C 1
ATOM 682 O O . CYS A 1 88 ? 10.740 -12.018 -3.695 1.00 95.31 88 CYS A O 1
ATOM 684 N N . HIS A 1 89 ? 9.247 -10.943 -4.977 1.00 95.88 89 HIS A N 1
ATOM 685 C CA . HIS A 1 89 ? 8.275 -12.046 -5.007 1.00 95.88 89 HIS A CA 1
ATOM 686 C C . HIS A 1 89 ? 8.082 -12.714 -6.373 1.00 95.88 89 HIS A C 1
ATOM 688 O O . HIS A 1 89 ? 7.397 -13.737 -6.458 1.00 95.88 89 HIS A O 1
ATOM 694 N N . ILE A 1 90 ? 8.643 -12.172 -7.457 1.00 94.44 90 ILE A N 1
ATOM 695 C CA . ILE A 1 90 ? 8.467 -12.722 -8.805 1.00 94.44 90 ILE A CA 1
ATOM 696 C C . ILE A 1 90 ? 9.835 -13.080 -9.386 1.00 94.44 90 ILE A C 1
ATOM 698 O O . ILE A 1 90 ? 10.641 -12.219 -9.726 1.00 94.44 90 ILE A O 1
ATOM 702 N N . HIS A 1 91 ? 10.088 -14.382 -9.533 1.00 94.00 91 HIS A N 1
ATOM 703 C CA . HIS A 1 91 ? 11.314 -14.873 -10.154 1.00 94.00 91 HIS A CA 1
ATOM 704 C C . HIS A 1 91 ? 11.440 -14.373 -11.601 1.00 94.00 91 HIS A C 1
ATOM 706 O O . HIS A 1 91 ? 10.484 -14.455 -12.373 1.00 94.00 91 HIS A O 1
ATOM 712 N N . GLY A 1 92 ? 12.621 -13.863 -11.958 1.00 91.50 92 GLY A N 1
ATOM 713 C CA . GLY A 1 92 ? 12.892 -13.315 -13.289 1.00 91.50 92 GLY A CA 1
ATOM 714 C C . GLY A 1 92 ? 12.183 -11.988 -13.582 1.00 91.50 92 GLY A C 1
ATOM 715 O O . GLY A 1 92 ? 12.085 -11.599 -14.742 1.00 91.50 92 GLY A O 1
ATOM 716 N N . PHE A 1 93 ? 11.660 -11.296 -12.567 1.00 91.38 93 PHE A N 1
ATOM 717 C CA . PHE A 1 93 ? 10.988 -10.018 -12.760 1.00 91.38 93 PHE A CA 1
ATOM 718 C C . PHE A 1 93 ? 11.955 -8.918 -13.204 1.00 91.38 93 PHE A C 1
ATOM 720 O O . PHE A 1 93 ? 12.912 -8.586 -12.505 1.00 91.38 93 PHE A O 1
ATOM 727 N N . THR A 1 94 ? 11.664 -8.315 -14.355 1.00 87.88 94 THR A N 1
ATOM 728 C CA . THR A 1 94 ? 12.432 -7.208 -14.928 1.00 87.88 94 THR A CA 1
ATOM 729 C C . THR A 1 94 ? 11.606 -5.927 -14.900 1.00 87.88 94 THR A C 1
ATOM 731 O O . THR A 1 94 ? 10.548 -5.849 -15.525 1.00 87.88 94 THR A O 1
ATOM 734 N N . CYS A 1 95 ? 12.100 -4.904 -14.208 1.00 89.31 95 CYS A N 1
ATOM 735 C CA . CYS A 1 95 ? 11.526 -3.563 -14.210 1.00 89.31 95 CYS A CA 1
ATOM 736 C C . CYS A 1 95 ? 12.661 -2.547 -14.075 1.00 89.31 95 CYS A C 1
ATOM 738 O O . CYS A 1 95 ? 13.462 -2.702 -13.145 1.00 89.31 95 CYS A O 1
ATOM 740 N N . PRO A 1 96 ? 12.712 -1.508 -14.929 1.00 89.06 96 PRO A N 1
ATOM 741 C CA . PRO A 1 96 ? 13.725 -0.471 -14.806 1.00 89.06 96 PRO A CA 1
ATOM 742 C C . PRO A 1 96 ? 13.668 0.177 -13.421 1.00 89.06 96 PRO A C 1
ATOM 744 O O . PRO A 1 96 ? 12.597 0.365 -12.828 1.00 89.06 96 PRO A O 1
ATOM 747 N N . THR A 1 97 ? 14.841 0.493 -12.894 1.00 90.38 97 THR A N 1
ATOM 748 C CA . THR A 1 97 ? 15.020 1.340 -11.720 1.00 90.38 97 THR A CA 1
ATOM 749 C C . THR A 1 97 ? 15.126 2.803 -12.148 1.00 90.38 97 THR A C 1
ATOM 751 O O . THR A 1 97 ? 15.351 3.118 -13.314 1.00 90.38 97 THR A O 1
ATOM 754 N N . ILE A 1 98 ? 14.984 3.725 -11.195 1.00 91.12 98 ILE A N 1
ATOM 755 C CA . ILE A 1 98 ? 15.272 5.143 -11.452 1.00 91.12 98 ILE A CA 1
ATOM 756 C C . ILE A 1 98 ? 16.755 5.346 -11.797 1.00 91.12 98 ILE A C 1
ATOM 758 O O . ILE A 1 98 ? 17.073 6.192 -12.627 1.00 91.12 98 ILE A O 1
ATOM 762 N N . ALA A 1 99 ? 17.652 4.549 -11.208 1.00 92.69 99 ALA A N 1
ATOM 763 C CA . ALA A 1 99 ? 19.081 4.605 -11.506 1.00 92.69 99 ALA A CA 1
ATOM 764 C C . ALA A 1 99 ? 19.355 4.255 -12.976 1.00 92.69 99 ALA A C 1
ATOM 766 O O . ALA A 1 99 ? 20.088 4.986 -13.635 1.00 92.69 99 ALA A O 1
ATOM 767 N N . ASP A 1 100 ? 18.695 3.216 -13.503 1.00 92.12 100 ASP A N 1
ATOM 768 C CA . ASP A 1 100 ? 18.808 2.834 -14.916 1.00 92.12 100 ASP A CA 1
ATOM 769 C C . ASP A 1 100 ? 18.367 3.977 -15.839 1.00 92.12 100 ASP A C 1
ATOM 771 O O . ASP A 1 100 ? 18.984 4.198 -16.875 1.00 92.12 100 ASP A O 1
ATOM 775 N N . LEU A 1 101 ? 17.320 4.732 -15.478 1.00 90.38 101 LEU A N 1
ATOM 776 C CA . LEU A 1 101 ? 16.885 5.879 -16.284 1.00 90.38 101 LEU A CA 1
ATOM 777 C C . LEU A 1 101 ? 17.916 7.003 -16.284 1.00 90.38 101 LEU A C 1
ATOM 779 O O . LEU A 1 101 ? 18.182 7.572 -17.336 1.00 90.38 101 LEU A O 1
ATOM 783 N N . ILE A 1 102 ? 18.479 7.320 -15.117 1.00 94.12 102 ILE A N 1
ATOM 784 C CA . ILE A 1 102 ? 19.476 8.387 -14.983 1.00 94.12 102 ILE A CA 1
ATOM 785 C C . ILE A 1 102 ? 20.754 8.014 -15.743 1.00 94.12 102 ILE A C 1
ATOM 787 O O . ILE A 1 102 ? 21.304 8.840 -16.456 1.00 94.12 102 ILE A O 1
ATOM 791 N N . GLN A 1 103 ? 21.213 6.767 -15.628 1.00 94.44 103 GLN A N 1
ATOM 792 C CA . GLN A 1 103 ? 22.449 6.307 -16.270 1.00 94.44 103 GLN A CA 1
ATOM 793 C C . GLN A 1 103 ? 22.337 6.183 -17.794 1.00 94.44 103 GLN A C 1
ATOM 795 O O . GLN A 1 103 ? 23.347 6.288 -18.479 1.00 94.44 103 GLN A O 1
ATOM 800 N N . ASN A 1 104 ? 21.130 5.964 -18.320 1.00 92.19 104 ASN A N 1
ATOM 801 C CA . ASN A 1 104 ? 20.872 5.851 -19.758 1.00 92.19 104 ASN A CA 1
ATOM 802 C C . ASN A 1 104 ? 20.260 7.135 -20.351 1.00 92.19 104 ASN A C 1
ATOM 804 O O . ASN A 1 104 ? 19.633 7.090 -21.412 1.00 92.19 104 ASN A O 1
ATOM 808 N N . ASN A 1 105 ? 20.382 8.271 -19.659 1.00 92.19 105 ASN A N 1
ATOM 809 C CA . ASN A 1 105 ? 19.857 9.547 -20.125 1.00 92.19 105 ASN A CA 1
ATOM 810 C C . ASN A 1 105 ? 20.721 10.110 -21.263 1.00 92.19 105 ASN A C 1
ATOM 812 O O . ASN A 1 105 ? 21.818 10.609 -21.042 1.00 92.19 105 ASN A O 1
ATOM 816 N N . THR A 1 106 ? 20.192 10.097 -22.484 1.00 92.25 106 THR A N 1
ATOM 817 C CA . THR A 1 106 ? 20.900 10.579 -23.683 1.00 92.25 106 THR A CA 1
ATOM 818 C C . THR A 1 106 ? 21.056 12.101 -23.741 1.00 92.25 106 THR A C 1
ATOM 820 O O . THR A 1 106 ? 21.645 12.610 -24.684 1.00 92.25 106 THR A O 1
ATOM 823 N N . LEU A 1 107 ? 20.473 12.849 -22.796 1.00 91.94 107 LEU A N 1
ATOM 824 C CA . LEU A 1 107 ? 20.706 14.293 -22.671 1.00 91.94 107 LEU A CA 1
ATOM 825 C C . LEU A 1 107 ? 22.048 14.623 -22.002 1.00 91.94 107 LEU A C 1
ATOM 827 O O . LEU A 1 107 ? 22.447 15.783 -22.030 1.00 91.94 107 LEU A O 1
ATOM 831 N N . ASP A 1 108 ? 22.701 13.634 -21.383 1.00 79.25 108 ASP A N 1
ATOM 832 C CA . ASP A 1 108 ? 23.998 13.788 -20.716 1.00 79.25 108 ASP A CA 1
ATOM 833 C C . ASP A 1 108 ? 25.193 13.438 -21.645 1.00 79.25 108 ASP A C 1
ATOM 835 O O . ASP A 1 108 ? 26.329 13.343 -21.174 1.00 79.25 108 ASP A O 1
ATOM 839 N N . GLU A 1 109 ? 24.940 13.264 -22.955 1.00 64.50 109 GLU A N 1
ATOM 840 C CA . GLU A 1 109 ? 25.936 13.201 -24.050 1.00 64.50 109 GLU A CA 1
ATOM 841 C C . GLU A 1 109 ? 26.188 14.587 -24.671 1.00 64.50 109 GLU A C 1
ATOM 843 O O . GLU A 1 109 ? 27.373 14.905 -24.935 1.00 64.50 109 GLU A O 1
#

pLDDT: mean 93.81, std 4.55, range [64.5, 98.38]

Radius of gyration: 17.59 Å; chains: 1; bounding box: 42×34×47 Å

Sequence (109 aa):
MMWDAIALHTSVGIASRKQPEVALVQVGASMDVGGFRLQDLPREIVEQVLEAYPRLNCGQALLELIVSQIKRKPQAIAFTWMSEIGRCHIHGFTCPTIADLIQNNTLDE